Protein AF-A0A5N6N285-F1 (afdb_monomer_lite)

Organism: NCBI:txid192012

Sequence (93 aa):
MPTGVRATGRGDDGSESEPEFAYNNSWQASIGMAPFELLYGRKCRAPICWDELAERTIDGPEFVQITNEKVAIARERLKEAQSRQKSYADKHR

pLDDT: mean 74.95, std 19.47, range [35.62, 97.62]

Foldseek 3Di:
DDDDDPPPPPDPPPPDDPVRLCQQLDQDPVVRGGVVCVVPVDHDQPDPRVVVVVVPVQPPVNVVVVVVVVVVVVVVVVVVVVVVVVVVVVVVD

Secondary structure (DSSP, 8-state):
-PPP-------------HHHHHHHHS-BTTTTB-HHHHHHSS----TT-THHHHTTT--HHHHHHHHHHHHHHHHHHHHHHHHHHHHHHHHT-

Radius of gyration: 22.17 Å; chains: 1; bounding box: 48×55×52 Å

Structure (mmCIF, N/CA/C/O backbone):
data_AF-A0A5N6N285-F1
#
_entry.id   AF-A0A5N6N285-F1
#
loop_
_atom_site.group_PDB
_atom_site.id
_atom_site.type_symbol
_atom_site.label_atom_id
_atom_site.label_alt_id
_atom_site.label_comp_id
_atom_site.label_asym_id
_atom_site.label_entity_id
_atom_site.label_seq_id
_atom_site.pdbx_PDB_ins_code
_atom_site.Cartn_x
_atom_site.Cartn_y
_atom_site.Cartn_z
_atom_site.occupancy
_atom_site.B_iso_or_equiv
_atom_site.auth_seq_id
_atom_site.auth_comp_id
_atom_site.auth_asym_id
_atom_site.auth_atom_id
_atom_site.pdbx_PDB_model_num
ATOM 1 N N . MET A 1 1 ? 22.139 -42.497 25.464 1.00 36.88 1 MET A N 1
ATOM 2 C CA . MET A 1 1 ? 22.658 -42.112 24.134 1.00 36.88 1 MET A CA 1
ATOM 3 C C . MET A 1 1 ? 21.470 -42.041 23.182 1.00 36.88 1 MET A C 1
ATOM 5 O O . MET A 1 1 ? 20.969 -43.098 22.822 1.00 36.88 1 MET A O 1
ATOM 9 N N . PRO A 1 2 ? 20.921 -40.850 22.888 1.00 37.66 2 PRO A N 1
ATOM 10 C CA . PRO A 1 2 ? 19.743 -40.722 22.038 1.00 37.66 2 PRO A CA 1
ATOM 11 C C . PRO A 1 2 ? 20.151 -40.721 20.561 1.00 37.66 2 PRO A C 1
ATOM 13 O O . PRO A 1 2 ? 20.928 -39.879 20.115 1.00 37.66 2 PRO A O 1
ATOM 16 N N . THR A 1 3 ? 19.635 -41.685 19.806 1.00 41.25 3 THR A N 1
ATOM 17 C CA . THR A 1 3 ? 19.784 -41.767 18.352 1.00 41.25 3 THR A CA 1
ATOM 18 C C . THR A 1 3 ? 18.831 -40.758 17.716 1.00 41.25 3 THR A C 1
ATOM 20 O O . THR A 1 3 ? 17.620 -40.823 17.916 1.00 41.25 3 THR A O 1
ATOM 23 N N . GLY A 1 4 ? 19.390 -39.779 17.005 1.00 39.28 4 GLY A N 1
ATOM 24 C CA . GLY A 1 4 ? 18.643 -38.676 16.415 1.00 39.28 4 GLY A CA 1
ATOM 25 C C . GLY A 1 4 ? 17.696 -39.121 15.303 1.00 39.28 4 GLY A C 1
ATOM 26 O O . GLY A 1 4 ? 18.112 -39.756 14.336 1.00 39.28 4 GLY A O 1
ATOM 27 N N . VAL A 1 5 ? 16.435 -38.703 15.406 1.00 45.47 5 VAL A N 1
ATOM 28 C CA . VAL A 1 5 ? 15.520 -38.632 14.265 1.00 45.47 5 VAL A CA 1
ATOM 29 C C . VAL A 1 5 ? 15.535 -37.191 13.776 1.00 45.47 5 VAL A C 1
ATOM 31 O O . VAL A 1 5 ? 15.047 -36.273 14.431 1.00 45.47 5 VAL A O 1
ATOM 34 N N . ARG A 1 6 ? 16.164 -36.993 12.620 1.00 36.12 6 ARG A N 1
ATOM 35 C CA . ARG A 1 6 ? 16.192 -35.728 11.895 1.00 36.12 6 ARG A CA 1
ATOM 36 C C . ARG A 1 6 ? 14.801 -35.491 11.307 1.00 36.12 6 ARG A C 1
ATOM 38 O O . ARG A 1 6 ? 14.500 -35.985 10.224 1.00 36.12 6 ARG A O 1
ATOM 45 N N . ALA A 1 7 ? 13.957 -34.742 12.011 1.00 38.53 7 ALA A N 1
ATOM 46 C CA . ALA A 1 7 ? 12.735 -34.196 11.435 1.00 38.53 7 ALA A CA 1
ATOM 47 C C . ALA A 1 7 ? 13.129 -33.162 10.366 1.00 38.53 7 ALA A C 1
ATOM 49 O O . ALA A 1 7 ? 13.380 -31.998 10.655 1.00 38.53 7 ALA A O 1
ATOM 50 N N . THR A 1 8 ? 13.255 -33.614 9.121 1.00 40.38 8 THR A N 1
ATOM 51 C CA . THR A 1 8 ? 13.277 -32.737 7.943 1.00 40.38 8 THR A CA 1
ATOM 52 C C . THR A 1 8 ? 11.865 -32.696 7.383 1.00 40.38 8 THR A C 1
ATOM 54 O O . THR A 1 8 ? 11.580 -33.235 6.322 1.00 40.38 8 THR A O 1
ATOM 57 N N . GLY A 1 9 ? 10.960 -32.084 8.146 1.00 35.62 9 GLY A N 1
ATOM 58 C CA . GLY A 1 9 ? 9.720 -31.556 7.596 1.00 35.62 9 GLY A CA 1
ATOM 59 C C . GLY A 1 9 ? 10.065 -30.235 6.934 1.00 35.62 9 GLY A C 1
ATOM 60 O O . GLY A 1 9 ? 10.304 -29.243 7.618 1.00 35.62 9 GLY A O 1
ATOM 61 N N . ARG A 1 10 ? 10.203 -30.262 5.609 1.00 35.69 10 ARG A N 1
ATOM 62 C CA . ARG A 1 10 ? 10.232 -29.070 4.763 1.00 35.69 10 ARG A CA 1
ATOM 63 C C . ARG A 1 10 ? 9.001 -28.245 5.156 1.00 35.69 10 ARG A C 1
ATOM 65 O O . ARG A 1 10 ? 7.907 -28.794 5.180 1.00 35.69 10 ARG A O 1
ATOM 72 N N . GLY A 1 11 ? 9.203 -27.000 5.581 1.00 38.44 11 GLY A N 1
ATOM 73 C CA . GLY A 1 11 ? 8.095 -26.109 5.891 1.00 38.44 11 GLY A CA 1
ATOM 74 C C . GLY A 1 11 ? 7.330 -25.856 4.606 1.00 38.44 11 GLY A C 1
ATOM 75 O O . GLY A 1 11 ? 7.823 -25.116 3.763 1.00 38.44 11 GLY A O 1
ATOM 76 N N . ASP A 1 12 ? 6.183 -26.509 4.457 1.00 43.66 12 ASP A N 1
ATOM 77 C CA . ASP A 1 12 ? 5.129 -26.024 3.584 1.00 43.66 12 ASP A CA 1
ATOM 78 C C . ASP A 1 12 ? 4.641 -24.735 4.248 1.00 43.66 12 ASP A C 1
ATOM 80 O O . ASP A 1 12 ? 3.849 -24.740 5.194 1.00 43.66 12 ASP A O 1
ATOM 84 N N . ASP A 1 13 ? 5.218 -23.615 3.835 1.00 49.03 13 ASP A N 1
ATOM 85 C CA . ASP A 1 13 ? 4.666 -22.296 4.065 1.00 49.03 13 ASP A CA 1
ATOM 86 C C . ASP A 1 13 ? 3.348 -22.224 3.294 1.00 49.03 13 ASP A C 1
ATOM 88 O O . ASP A 1 13 ? 3.290 -21.758 2.159 1.00 49.03 13 ASP A O 1
ATOM 92 N N . GLY A 1 14 ? 2.300 -22.769 3.928 1.00 52.66 14 GLY A N 1
ATOM 93 C CA . GLY A 1 14 ? 0.905 -22.798 3.494 1.00 52.66 14 GLY A CA 1
ATOM 94 C C . GLY A 1 14 ? 0.339 -21.396 3.303 1.00 52.66 14 GLY A C 1
ATOM 95 O O . GLY A 1 14 ? -0.520 -20.938 4.051 1.00 52.66 14 GLY A O 1
ATOM 96 N N . SER A 1 15 ? 0.866 -20.703 2.307 1.00 61.47 15 SER A N 1
ATOM 97 C CA . SER A 1 15 ? 0.298 -19.506 1.733 1.00 61.47 15 SER A CA 1
ATOM 98 C C . SER A 1 15 ? -0.874 -19.965 0.874 1.00 61.47 15 SER A C 1
ATOM 100 O O . SER A 1 15 ? -0.693 -20.578 -0.176 1.00 61.47 15 SER A O 1
ATOM 102 N N . GLU A 1 16 ? -2.090 -19.746 1.381 1.00 63.53 16 GLU A N 1
ATOM 103 C CA . GLU A 1 16 ? -3.312 -19.927 0.598 1.00 63.53 16 GLU A CA 1
ATOM 104 C C . GLU A 1 16 ? -3.169 -19.169 -0.723 1.00 63.53 16 GLU A C 1
ATOM 106 O O . GLU A 1 16 ? -2.667 -18.039 -0.760 1.00 63.53 16 GLU A O 1
ATOM 111 N N . SER A 1 17 ? -3.601 -19.792 -1.818 1.00 73.75 17 SER A N 1
ATOM 112 C CA . SER A 1 17 ? -3.625 -19.100 -3.100 1.00 73.75 17 SER A CA 1
ATOM 113 C C . SER A 1 17 ? -4.577 -17.899 -3.019 1.00 73.75 17 SER A C 1
ATOM 115 O O . SER A 1 17 ? -5.583 -17.942 -2.311 1.00 73.75 17 SER A O 1
ATOM 117 N N . GLU A 1 18 ? -4.304 -16.814 -3.749 1.00 69.69 18 GLU A N 1
ATOM 118 C CA . GLU A 1 18 ? -5.186 -15.634 -3.746 1.00 69.69 18 GLU A CA 1
ATOM 119 C C . GLU A 1 18 ? -6.689 -15.931 -3.946 1.00 69.69 18 GLU A C 1
ATOM 121 O O . GLU A 1 18 ? -7.499 -15.323 -3.239 1.00 69.69 18 GLU A O 1
ATOM 126 N N . PRO A 1 19 ? -7.114 -16.851 -4.840 1.00 79.44 19 PRO A N 1
ATOM 127 C CA . PRO A 1 19 ? -8.531 -17.188 -4.960 1.00 79.44 19 PRO A CA 1
ATOM 128 C C . PRO A 1 19 ? -9.087 -17.908 -3.723 1.00 79.44 19 PRO A C 1
ATOM 130 O O . PRO A 1 19 ? -10.223 -17.637 -3.334 1.00 79.44 19 PRO A O 1
ATOM 133 N N . GLU A 1 20 ? -8.310 -18.785 -3.083 1.00 80.50 20 GLU A N 1
ATOM 134 C CA . GLU A 1 20 ? -8.714 -19.454 -1.838 1.00 80.50 20 GLU A CA 1
ATOM 135 C C . GLU A 1 20 ? -8.811 -18.458 -0.685 1.00 80.50 20 GLU A C 1
ATOM 137 O O . GLU A 1 20 ? -9.798 -18.462 0.048 1.00 80.50 20 GLU A O 1
ATOM 142 N N . PHE A 1 21 ? -7.852 -17.538 -0.587 1.00 80.19 21 PHE A N 1
ATOM 143 C CA . PHE A 1 21 ? -7.873 -16.466 0.399 1.00 80.19 21 PHE A CA 1
ATOM 144 C C . PHE A 1 21 ? -9.108 -15.572 0.213 1.00 80.19 21 PHE A C 1
ATOM 146 O O . PHE A 1 21 ? -9.833 -15.293 1.168 1.00 80.19 21 PHE A O 1
ATOM 153 N N . ALA A 1 22 ? -9.409 -15.136 -1.013 1.00 81.81 22 ALA A N 1
ATOM 154 C CA . ALA A 1 22 ? -10.596 -14.324 -1.281 1.00 81.81 22 ALA A CA 1
ATOM 155 C C . ALA A 1 22 ? -11.895 -15.070 -0.929 1.00 81.81 22 ALA A C 1
ATOM 157 O O . ALA A 1 22 ? -12.795 -14.493 -0.318 1.00 81.81 22 ALA A O 1
ATOM 158 N N . TYR A 1 23 ? -11.975 -16.359 -1.264 1.00 85.12 23 TYR A N 1
ATOM 159 C CA . TYR A 1 23 ? -13.127 -17.199 -0.954 1.00 85.12 23 TYR A CA 1
ATOM 160 C C . TYR A 1 23 ? -13.324 -17.383 0.559 1.00 85.12 23 TYR A C 1
ATOM 162 O O . TYR A 1 23 ? -14.419 -17.120 1.067 1.00 85.12 23 TYR A O 1
ATOM 170 N N . ASN A 1 24 ? -12.267 -17.754 1.287 1.00 87.44 24 ASN A N 1
ATOM 171 C CA . ASN A 1 24 ? -12.303 -18.025 2.727 1.00 87.44 24 ASN A CA 1
ATOM 172 C C . ASN A 1 24 ? -12.600 -16.776 3.567 1.00 87.44 24 ASN A C 1
ATOM 174 O O . ASN A 1 24 ? -13.205 -16.888 4.635 1.00 87.44 24 ASN A O 1
ATOM 178 N N . ASN A 1 25 ? -12.214 -15.593 3.083 1.00 84.69 25 ASN A N 1
ATOM 179 C CA . ASN A 1 25 ? -12.436 -14.322 3.774 1.00 84.69 25 ASN A CA 1
ATOM 180 C C . ASN A 1 25 ? -13.738 -13.607 3.365 1.00 84.69 25 ASN A C 1
ATOM 182 O O . ASN A 1 25 ? -14.095 -12.592 3.963 1.00 84.69 25 ASN A O 1
ATOM 186 N N . SER A 1 26 ? -14.455 -14.102 2.352 1.00 86.25 26 SER A N 1
ATOM 187 C CA . SER A 1 26 ? -15.712 -13.502 1.891 1.00 86.25 26 SER A CA 1
ATOM 188 C C . SER A 1 26 ? -16.915 -13.934 2.733 1.00 86.25 26 SER A C 1
ATOM 190 O O . SER A 1 26 ? -16.992 -15.068 3.208 1.00 86.25 26 SER A O 1
ATOM 192 N N . TRP A 1 27 ? -17.890 -13.034 2.897 1.00 87.00 27 TRP A N 1
ATOM 193 C CA . TRP A 1 27 ? -19.143 -13.344 3.584 1.00 87.00 27 TRP A CA 1
ATOM 194 C C . TRP A 1 27 ? -19.961 -14.370 2.800 1.00 87.00 27 TRP A C 1
ATOM 196 O O . TRP A 1 27 ? -20.349 -14.122 1.656 1.00 87.00 27 TRP A O 1
ATOM 206 N N . GLN A 1 28 ? -20.299 -15.487 3.441 1.00 90.31 28 GLN A N 1
ATOM 207 C CA . GLN A 1 28 ? -21.161 -16.503 2.850 1.00 90.31 28 GLN A CA 1
ATOM 208 C C . GLN A 1 28 ? -22.557 -16.438 3.464 1.00 90.31 28 GLN A C 1
ATOM 210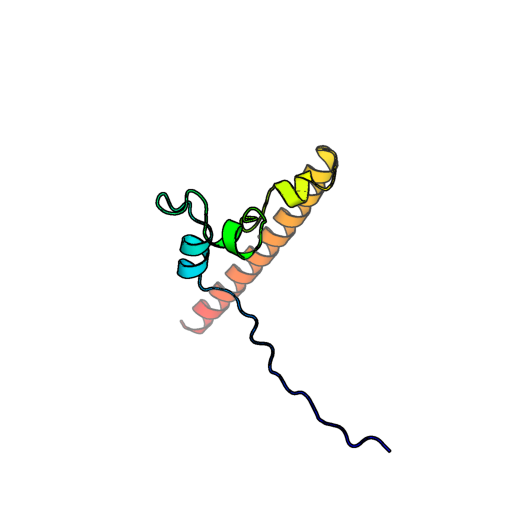 O O . GLN A 1 28 ? -22.747 -16.723 4.643 1.00 90.31 28 GLN A O 1
ATOM 215 N N . ALA A 1 29 ? -23.560 -16.094 2.652 1.00 90.12 29 ALA A N 1
ATOM 216 C CA . ALA A 1 29 ? -24.943 -15.920 3.109 1.00 90.12 29 ALA A CA 1
ATOM 217 C C . ALA A 1 29 ? -25.582 -17.206 3.663 1.00 90.12 29 ALA A C 1
ATOM 219 O O . ALA A 1 29 ? -26.457 -17.128 4.518 1.00 90.12 29 ALA A O 1
ATOM 220 N N . SER A 1 30 ? -25.135 -18.378 3.204 1.00 90.69 30 SER A N 1
ATOM 221 C CA . SER A 1 30 ? -25.581 -19.685 3.702 1.00 90.69 30 SER A CA 1
ATOM 222 C C . SER A 1 30 ? -25.095 -19.985 5.122 1.00 90.69 30 SER A C 1
ATOM 224 O O . SER A 1 30 ? -25.781 -20.686 5.859 1.00 90.69 30 SER A O 1
ATOM 226 N N . ILE A 1 31 ? -23.922 -19.467 5.497 1.00 87.44 31 ILE A N 1
ATOM 227 C CA . ILE A 1 31 ? -23.293 -19.667 6.811 1.00 87.44 31 ILE A CA 1
ATOM 228 C C . ILE A 1 31 ? -23.562 -18.457 7.724 1.00 87.44 31 ILE A C 1
ATOM 230 O O . ILE A 1 31 ? -23.545 -18.577 8.943 1.00 87.44 31 ILE A O 1
ATOM 234 N N . GLY A 1 32 ? -23.849 -17.288 7.143 1.00 90.94 32 GLY A N 1
ATOM 235 C CA . GLY A 1 32 ? -24.038 -16.037 7.875 1.00 90.94 32 GLY A CA 1
ATOM 236 C C . GLY A 1 32 ? -22.739 -15.458 8.441 1.00 90.94 32 GLY A C 1
ATOM 237 O O . GLY A 1 32 ? -22.806 -14.669 9.375 1.00 90.94 32 GLY A O 1
ATOM 238 N N . MET A 1 33 ? -21.581 -15.877 7.918 1.00 91.56 33 MET A N 1
ATOM 239 C CA . MET A 1 33 ? -20.248 -15.336 8.209 1.00 91.56 33 MET A CA 1
ATOM 240 C C . MET A 1 33 ? -19.236 -15.826 7.158 1.00 91.56 33 MET A C 1
ATOM 242 O O . MET A 1 33 ? -19.603 -16.581 6.252 1.00 91.56 33 MET A O 1
ATOM 246 N N . ALA A 1 34 ? -17.974 -15.402 7.244 1.00 90.75 34 ALA A N 1
ATOM 247 C CA . ALA A 1 34 ? -16.919 -15.936 6.380 1.00 90.75 34 ALA A CA 1
ATOM 248 C C . ALA A 1 34 ? -16.381 -17.283 6.914 1.00 90.75 34 ALA A C 1
ATOM 250 O O . ALA A 1 34 ? -16.236 -17.432 8.131 1.00 90.75 34 ALA A O 1
ATOM 251 N N . PRO A 1 35 ? -16.035 -18.261 6.051 1.00 90.69 35 PRO A N 1
ATOM 252 C CA . PRO A 1 35 ? -15.453 -19.536 6.481 1.00 90.69 35 PRO A CA 1
ATOM 253 C C . PRO A 1 35 ? -14.231 -19.387 7.390 1.00 90.69 35 PRO A C 1
ATOM 255 O O . PRO A 1 35 ? -14.090 -20.136 8.351 1.00 90.69 35 PRO A O 1
ATOM 258 N N . PHE A 1 36 ? -13.373 -18.398 7.136 1.00 86.19 36 PHE A N 1
ATOM 259 C CA . PHE A 1 36 ? -12.218 -18.104 7.984 1.00 86.19 36 PHE A CA 1
ATOM 260 C C . PHE A 1 36 ? -12.625 -17.743 9.420 1.00 86.19 36 PHE A C 1
ATOM 262 O O . PHE A 1 36 ? -12.009 -18.207 10.381 1.00 86.19 36 PHE A O 1
ATOM 269 N N . GLU A 1 37 ? -13.687 -16.950 9.584 1.00 89.25 37 GLU A N 1
ATOM 270 C CA . GLU A 1 37 ? -14.193 -16.579 10.907 1.00 89.25 37 GLU A CA 1
ATOM 271 C C . GLU A 1 37 ? -14.739 -17.794 11.658 1.00 89.25 37 GLU A C 1
ATOM 273 O O . GLU A 1 37 ? -14.529 -17.912 12.863 1.00 89.25 37 GLU A O 1
ATOM 278 N N . LEU A 1 38 ? -15.379 -18.722 10.942 1.00 90.12 38 LEU A N 1
ATOM 279 C CA . LEU A 1 38 ? -15.858 -19.983 11.501 1.00 90.12 38 LEU A CA 1
ATOM 280 C C . LEU A 1 38 ? -14.703 -20.913 11.910 1.00 90.12 38 LEU A C 1
ATOM 282 O O . LEU A 1 38 ? -14.745 -21.506 12.985 1.00 90.12 38 LEU A O 1
ATOM 286 N N . LEU A 1 39 ? -13.677 -21.042 11.064 1.00 87.81 39 LEU A N 1
ATOM 287 C CA . LEU A 1 39 ? -12.552 -21.959 11.277 1.00 87.81 39 LEU A CA 1
ATOM 288 C C . LEU A 1 39 ? -11.625 -21.508 12.406 1.00 87.81 39 LEU A C 1
ATOM 290 O O . LEU A 1 39 ? -11.146 -22.334 13.182 1.00 87.81 39 LEU A O 1
ATOM 294 N N . TYR A 1 40 ? -11.365 -20.205 12.498 1.00 85.38 40 TYR A N 1
ATOM 295 C CA . TYR A 1 40 ? -10.358 -19.663 13.410 1.00 85.38 40 TYR A CA 1
ATOM 296 C C . TYR A 1 40 ? -10.945 -18.830 14.551 1.00 85.38 40 TYR A C 1
ATOM 298 O O . TYR A 1 40 ? -10.198 -18.396 15.429 1.00 85.38 40 TYR A O 1
ATOM 306 N N . GLY A 1 41 ? -12.257 -18.574 14.554 1.00 83.62 41 GLY A N 1
ATOM 307 C CA . GLY A 1 41 ? -12.929 -17.803 15.606 1.00 83.62 41 GLY A CA 1
ATOM 308 C C . GLY A 1 41 ? -12.484 -16.339 15.687 1.00 83.62 41 GLY A C 1
ATOM 309 O O . GLY A 1 41 ? -12.655 -15.694 16.720 1.00 83.62 41 GLY A O 1
ATOM 310 N N . ARG A 1 42 ? -11.874 -15.805 14.623 1.00 81.62 42 ARG A N 1
ATOM 311 C CA . ARG A 1 42 ? -11.355 -14.433 14.550 1.00 81.62 42 ARG A CA 1
ATOM 312 C C . ARG A 1 42 ? -11.706 -13.806 13.210 1.00 81.62 42 ARG A C 1
ATOM 314 O O . ARG A 1 42 ? -11.702 -14.487 12.191 1.00 81.62 42 ARG A O 1
ATOM 321 N N . LYS A 1 43 ? -11.939 -12.492 13.211 1.00 77.81 43 LYS A N 1
ATOM 322 C CA . LYS A 1 43 ? -12.132 -11.729 11.973 1.00 77.81 43 LYS A CA 1
ATOM 323 C C . LYS A 1 43 ? -10.881 -11.800 11.099 1.00 77.81 43 LYS A C 1
ATOM 325 O O . LYS A 1 43 ? -9.756 -11.726 11.612 1.00 77.81 43 LYS A O 1
ATOM 330 N N . CYS A 1 44 ? -11.084 -11.929 9.792 1.00 70.44 44 CYS A N 1
ATOM 331 C CA . CYS A 1 44 ? -10.026 -11.851 8.791 1.00 70.44 44 CYS A CA 1
ATOM 332 C C . CYS A 1 44 ? -9.307 -10.503 8.921 1.00 70.44 44 CYS A C 1
ATOM 334 O O . CYS A 1 44 ? -9.939 -9.453 8.807 1.00 70.44 44 CYS A O 1
ATOM 336 N N . ARG A 1 45 ? -7.990 -10.508 9.151 1.00 67.12 45 ARG A N 1
ATOM 337 C CA . ARG A 1 45 ? -7.170 -9.297 9.004 1.00 67.12 45 ARG A CA 1
ATOM 338 C C . ARG A 1 45 ? -6.731 -9.241 7.542 1.00 67.12 45 ARG A C 1
ATOM 340 O O . ARG A 1 45 ? -5.951 -10.083 7.110 1.00 67.12 45 ARG A O 1
ATOM 347 N N . ALA A 1 46 ? -7.283 -8.303 6.774 1.00 61.44 46 ALA A N 1
ATOM 348 C CA . ALA A 1 46 ? -6.871 -8.070 5.390 1.00 61.44 46 ALA A CA 1
ATOM 349 C C . ALA A 1 46 ? -5.355 -7.771 5.307 1.00 61.44 46 ALA A C 1
ATOM 351 O O . ALA A 1 46 ? -4.779 -7.277 6.286 1.00 61.44 46 ALA A O 1
ATOM 352 N N . PRO A 1 47 ? -4.692 -8.031 4.161 1.00 54.59 47 PRO A N 1
ATOM 353 C CA . PRO A 1 47 ? -3.283 -7.711 4.009 1.00 54.59 47 PRO A CA 1
ATOM 354 C C . PRO A 1 47 ? -3.118 -6.189 4.063 1.00 54.59 47 PRO A C 1
ATOM 356 O O . PRO A 1 47 ? -3.712 -5.458 3.275 1.00 54.59 47 PRO A O 1
ATOM 359 N N . ILE A 1 48 ? -2.309 -5.726 5.017 1.00 52.22 48 ILE A N 1
ATOM 360 C CA . ILE A 1 48 ? -2.120 -4.313 5.388 1.00 52.22 48 ILE A CA 1
ATOM 361 C C . ILE A 1 48 ? -3.380 -3.721 6.031 1.00 52.22 48 ILE A C 1
ATOM 363 O O . ILE A 1 48 ? -3.996 -2.750 5.594 1.00 52.22 48 ILE A O 1
ATOM 367 N N . CYS A 1 49 ? -3.741 -4.350 7.138 1.00 49.66 49 CYS A N 1
ATOM 368 C CA . CYS A 1 49 ? -4.668 -3.835 8.115 1.00 49.66 49 CYS A CA 1
ATOM 369 C C . CYS A 1 49 ? -4.129 -2.497 8.654 1.00 49.66 49 CYS A C 1
ATOM 371 O O . CYS A 1 49 ? -3.140 -2.470 9.388 1.00 49.66 49 CYS A O 1
ATOM 373 N N . TRP A 1 50 ? -4.781 -1.383 8.307 1.00 52.34 50 TRP A N 1
ATOM 374 C CA . TRP A 1 50 ? -4.607 -0.115 9.026 1.00 52.34 50 TRP A CA 1
ATOM 375 C C . TRP A 1 50 ? -4.787 -0.308 10.540 1.00 52.34 50 TRP A C 1
ATOM 377 O O . TRP A 1 50 ? -4.193 0.438 11.314 1.00 52.34 50 TRP A O 1
ATOM 387 N N . ASP A 1 51 ? -5.498 -1.360 10.968 1.00 53.31 51 ASP A N 1
ATOM 388 C CA . ASP A 1 51 ? -5.654 -1.694 12.382 1.00 53.31 51 ASP A CA 1
ATOM 389 C C . ASP A 1 51 ? -4.350 -2.140 13.047 1.00 53.31 51 ASP A C 1
ATOM 391 O O . ASP A 1 51 ? -4.194 -1.910 14.235 1.00 53.31 51 ASP A O 1
ATOM 395 N N . GLU A 1 52 ? -3.358 -2.685 12.330 1.00 54.38 52 GLU A N 1
ATOM 396 C CA . GLU A 1 52 ? -2.045 -2.947 12.944 1.00 54.38 52 GLU A CA 1
ATOM 397 C C . GLU A 1 52 ? -1.279 -1.660 13.258 1.00 54.38 52 GLU A C 1
ATOM 399 O O . GLU A 1 52 ? -0.383 -1.687 14.097 1.00 54.38 52 GLU A O 1
ATOM 404 N N . LEU A 1 53 ? -1.597 -0.554 12.581 1.00 52.78 53 LEU A N 1
ATOM 405 C CA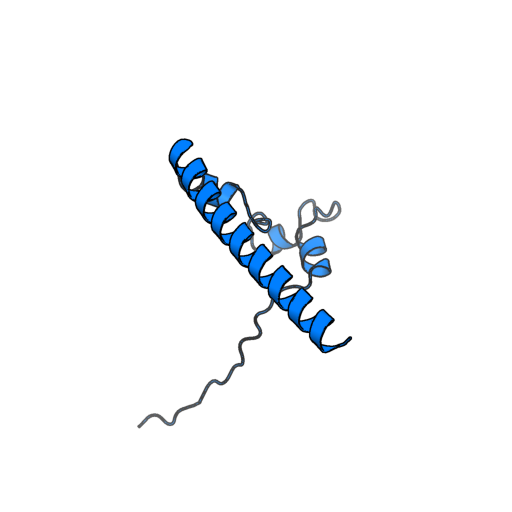 . 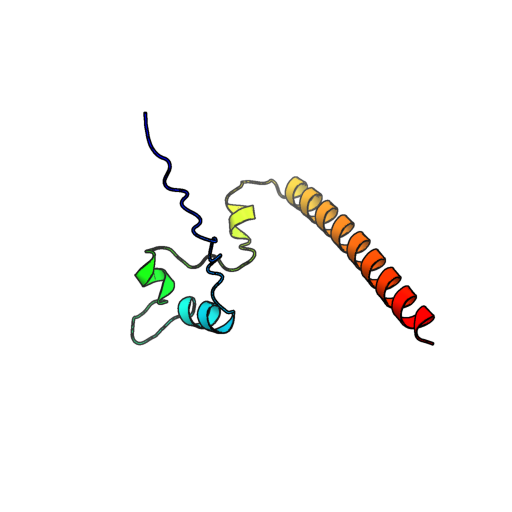LEU A 1 53 ? -1.080 0.786 12.872 1.00 52.78 53 LEU A CA 1
ATOM 406 C C . LEU A 1 53 ? -2.004 1.567 13.818 1.00 52.78 53 LEU A C 1
ATOM 408 O O . LEU A 1 53 ? -1.547 2.545 14.391 1.00 52.78 53 LEU A O 1
ATOM 412 N N . ALA A 1 54 ? -3.258 1.137 13.993 1.00 51.28 54 ALA A N 1
ATOM 413 C CA . ALA A 1 54 ? -4.208 1.701 14.953 1.00 51.28 54 ALA A CA 1
ATOM 414 C C . ALA A 1 54 ? -4.144 1.018 16.336 1.00 51.28 54 ALA A C 1
ATOM 416 O O . ALA A 1 54 ? -4.386 1.670 17.346 1.00 51.28 54 ALA A O 1
ATOM 417 N N . GLU A 1 55 ? -3.793 -0.276 16.403 1.00 56.41 55 GLU A N 1
ATOM 418 C CA . GLU A 1 55 ? -3.565 -1.029 17.652 1.00 56.41 55 GLU A CA 1
ATOM 419 C C . GLU A 1 55 ? -2.336 -0.518 18.409 1.00 56.41 55 GLU A C 1
ATOM 421 O O . GLU A 1 55 ? -2.276 -0.600 19.634 1.00 56.41 55 GLU A O 1
ATOM 426 N N . ARG A 1 56 ? -1.352 0.025 17.689 1.00 58.66 56 ARG A N 1
ATOM 427 C CA . ARG A 1 56 ? -0.240 0.769 18.281 1.00 58.66 56 ARG A CA 1
ATOM 428 C C . ARG A 1 56 ? -0.656 2.225 18.215 1.00 58.66 56 ARG A C 1
ATOM 430 O O . ARG A 1 56 ? -0.748 2.770 17.127 1.00 58.66 56 ARG A O 1
ATOM 437 N N . THR A 1 57 ? -0.956 2.817 19.365 1.00 61.38 57 THR A N 1
ATOM 438 C CA . THR A 1 57 ? -1.331 4.225 19.541 1.00 61.38 57 THR A CA 1
ATOM 439 C C . THR A 1 57 ? -0.173 5.129 19.106 1.00 61.38 57 THR A C 1
ATOM 441 O O . THR A 1 57 ? 0.559 5.660 19.931 1.00 61.38 57 THR A O 1
ATOM 444 N N . ILE A 1 58 ? 0.076 5.212 17.802 1.00 64.31 58 ILE A N 1
ATOM 445 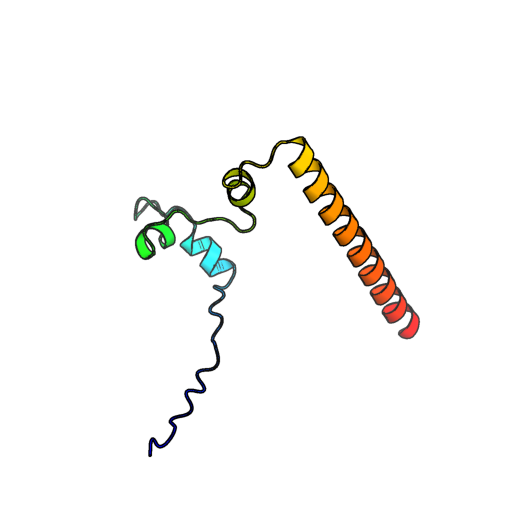C CA . ILE A 1 58 ? 1.124 6.036 17.214 1.00 64.31 58 ILE A CA 1
ATOM 446 C C . ILE A 1 58 ? 0.487 7.392 16.963 1.00 64.31 58 ILE A C 1
ATOM 448 O O . ILE A 1 58 ? -0.503 7.501 16.234 1.00 64.31 58 ILE A O 1
ATOM 452 N N . ASP A 1 59 ? 1.048 8.424 17.582 1.00 74.69 59 ASP A N 1
ATOM 453 C CA . ASP A 1 59 ? 0.573 9.785 17.394 1.00 74.69 59 ASP A CA 1
ATOM 454 C C . ASP A 1 59 ? 0.660 10.173 15.910 1.00 74.69 59 ASP A C 1
ATOM 456 O O . ASP A 1 59 ? 1.604 9.819 15.197 1.00 74.69 59 ASP A O 1
ATOM 460 N N . GLY A 1 60 ? -0.323 10.940 15.430 1.00 75.12 60 GLY A N 1
ATOM 461 C CA . GLY A 1 60 ? -0.422 11.349 14.022 1.00 75.12 60 GLY A CA 1
ATOM 462 C C . GLY A 1 60 ? 0.892 11.857 13.392 1.00 75.12 60 GLY A C 1
ATOM 463 O O . GLY A 1 60 ? 1.189 11.475 12.259 1.00 75.12 60 GLY A O 1
ATOM 464 N N . PRO A 1 61 ? 1.725 12.662 14.086 1.00 81.00 61 PRO A N 1
ATOM 465 C CA . PRO A 1 61 ? 3.018 13.110 13.563 1.00 81.00 61 PRO A CA 1
ATOM 466 C C . PRO A 1 61 ? 4.053 11.990 13.389 1.00 81.00 61 PRO A C 1
ATOM 468 O O . PRO A 1 61 ? 4.773 11.980 12.391 1.00 81.00 61 PRO A O 1
ATOM 471 N N . GLU A 1 62 ? 4.124 11.040 14.322 1.00 82.25 62 GLU A N 1
ATOM 472 C CA . GLU A 1 62 ? 5.043 9.897 14.252 1.00 82.25 62 GLU A CA 1
ATOM 473 C C . GLU A 1 62 ? 4.616 8.940 13.131 1.00 82.25 62 GLU A C 1
ATOM 475 O O . GLU A 1 62 ? 5.440 8.467 12.347 1.00 82.25 62 GLU A O 1
ATOM 480 N N . PHE A 1 63 ? 3.306 8.763 12.950 1.00 80.44 63 PHE A N 1
ATOM 481 C CA . PHE A 1 63 ? 2.750 8.011 11.830 1.00 80.44 63 PHE A CA 1
ATOM 482 C C . PHE A 1 63 ? 3.144 8.620 10.474 1.00 80.44 63 PHE A C 1
ATOM 484 O O . PHE A 1 63 ? 3.569 7.913 9.553 1.00 80.44 63 PHE A O 1
ATOM 491 N N . VAL A 1 64 ? 3.046 9.946 10.347 1.00 84.19 64 VAL A N 1
ATOM 492 C CA . VAL A 1 64 ? 3.455 10.673 9.136 1.00 84.19 64 VAL A CA 1
ATOM 493 C C . VAL A 1 64 ? 4.961 10.532 8.885 1.00 84.19 64 VAL A C 1
ATOM 495 O O . VAL A 1 64 ? 5.377 10.377 7.738 1.00 84.19 64 VAL A O 1
ATOM 498 N N . GLN A 1 65 ? 5.796 10.530 9.925 1.00 86.19 65 GLN A N 1
ATOM 499 C CA . GLN A 1 65 ? 7.239 10.311 9.773 1.00 86.19 65 GLN A CA 1
ATOM 500 C C . GLN A 1 65 ? 7.554 8.890 9.292 1.00 86.19 65 GLN A C 1
ATOM 502 O O . GLN A 1 65 ? 8.200 8.727 8.256 1.00 86.19 65 GLN A O 1
ATOM 507 N N . ILE A 1 66 ? 7.011 7.867 9.960 1.00 85.56 66 ILE A N 1
ATOM 508 C CA . ILE A 1 66 ? 7.220 6.454 9.604 1.00 85.56 66 ILE A CA 1
ATOM 509 C C . ILE A 1 66 ? 6.757 6.171 8.170 1.00 85.56 66 ILE A C 1
ATOM 511 O O . ILE A 1 66 ? 7.418 5.455 7.411 1.00 85.56 66 ILE A O 1
ATOM 515 N N . THR A 1 67 ? 5.607 6.718 7.771 1.00 86.06 67 THR A N 1
ATOM 516 C CA . THR A 1 67 ? 5.096 6.542 6.406 1.00 86.06 67 THR A CA 1
ATOM 517 C C . THR A 1 67 ? 5.974 7.247 5.377 1.00 86.06 67 THR A C 1
ATOM 519 O O . THR A 1 67 ? 6.282 6.645 4.349 1.00 86.06 67 THR A O 1
ATOM 522 N N . ASN A 1 68 ? 6.451 8.461 5.656 1.00 91.69 68 ASN A N 1
ATOM 523 C CA . ASN A 1 68 ? 7.368 9.175 4.767 1.00 91.69 68 ASN A CA 1
ATOM 524 C C . ASN A 1 68 ? 8.697 8.433 4.569 1.00 91.69 68 ASN A C 1
ATOM 526 O O . ASN A 1 68 ? 9.165 8.327 3.434 1.00 91.69 68 ASN A O 1
ATOM 530 N N . GLU A 1 69 ? 9.274 7.867 5.630 1.00 92.94 69 GLU A N 1
ATOM 531 C CA . GLU A 1 69 ? 10.489 7.046 5.539 1.00 92.94 69 GLU A CA 1
ATOM 532 C C . GLU A 1 69 ? 10.272 5.815 4.653 1.00 92.94 69 GLU A C 1
ATOM 534 O O . GLU A 1 69 ? 11.044 5.551 3.727 1.00 92.94 69 GLU A O 1
ATOM 539 N N . LYS A 1 70 ? 9.168 5.091 4.867 1.00 89.25 70 LYS A N 1
ATOM 540 C CA . LYS A 1 70 ? 8.819 3.923 4.045 1.00 89.25 70 LYS A CA 1
ATOM 541 C C . LYS A 1 70 ? 8.572 4.299 2.583 1.00 89.25 70 LYS A C 1
ATOM 543 O O . LYS A 1 70 ? 9.003 3.573 1.686 1.00 89.25 70 LYS A O 1
ATOM 548 N N . VAL A 1 71 ? 7.928 5.438 2.327 1.00 93.25 71 VAL A N 1
ATOM 549 C CA . VAL A 1 71 ? 7.718 5.967 0.970 1.00 93.25 71 VAL A CA 1
ATOM 550 C C . VAL A 1 71 ? 9.048 6.333 0.309 1.00 93.25 71 VAL A C 1
ATOM 552 O O . VAL A 1 71 ? 9.228 6.056 -0.879 1.00 93.25 71 VAL A O 1
ATOM 555 N N . ALA A 1 72 ? 9.997 6.913 1.048 1.00 95.31 72 ALA A N 1
ATOM 556 C CA . ALA A 1 72 ? 11.324 7.231 0.526 1.00 95.31 72 ALA A CA 1
ATOM 557 C C . ALA A 1 72 ? 12.079 5.964 0.091 1.00 95.31 72 ALA A C 1
ATOM 559 O O . ALA A 1 72 ? 12.541 5.892 -1.050 1.00 95.31 72 ALA A O 1
ATOM 560 N N . ILE A 1 73 ? 12.101 4.934 0.943 1.00 94.38 73 ILE A N 1
ATOM 561 C CA . ILE A 1 73 ? 12.733 3.638 0.643 1.00 94.38 73 ILE A CA 1
ATOM 562 C C . ILE A 1 73 ? 12.077 2.976 -0.576 1.00 94.38 73 ILE A C 1
ATOM 564 O O . ILE A 1 73 ? 12.763 2.473 -1.468 1.00 94.38 73 ILE A O 1
ATOM 568 N N . ALA A 1 74 ? 10.743 2.985 -0.653 1.00 94.19 74 ALA A N 1
ATOM 569 C CA . ALA A 1 74 ? 10.021 2.408 -1.785 1.00 94.19 74 ALA A CA 1
ATOM 570 C C . ALA A 1 74 ? 10.384 3.103 -3.108 1.00 94.19 74 ALA A C 1
ATOM 572 O O . ALA A 1 74 ? 10.626 2.436 -4.114 1.00 94.19 74 ALA A O 1
ATOM 573 N N . ARG A 1 75 ? 10.482 4.439 -3.103 1.00 96.19 75 ARG A N 1
ATOM 574 C CA . ARG A 1 75 ? 10.886 5.224 -4.280 1.00 96.19 75 ARG A CA 1
ATOM 575 C C . ARG A 1 75 ? 12.306 4.902 -4.732 1.00 96.19 75 ARG A C 1
ATOM 577 O O . ARG A 1 75 ? 12.544 4.821 -5.935 1.00 96.19 75 ARG A O 1
ATOM 584 N N . GLU A 1 76 ? 13.237 4.729 -3.799 1.00 97.44 76 GLU A N 1
ATOM 585 C CA . GLU A 1 76 ? 14.621 4.362 -4.113 1.00 97.44 76 GLU A CA 1
ATOM 586 C C . GLU A 1 76 ? 14.691 2.984 -4.778 1.00 97.44 76 GLU A C 1
ATOM 588 O O . GLU A 1 76 ? 15.209 2.857 -5.888 1.00 97.44 76 GLU A O 1
ATOM 593 N N . ARG A 1 77 ? 14.054 1.974 -4.173 1.00 97.12 77 ARG A N 1
ATOM 594 C CA . ARG A 1 77 ? 14.002 0.616 -4.737 1.00 97.12 77 ARG A CA 1
ATOM 595 C C .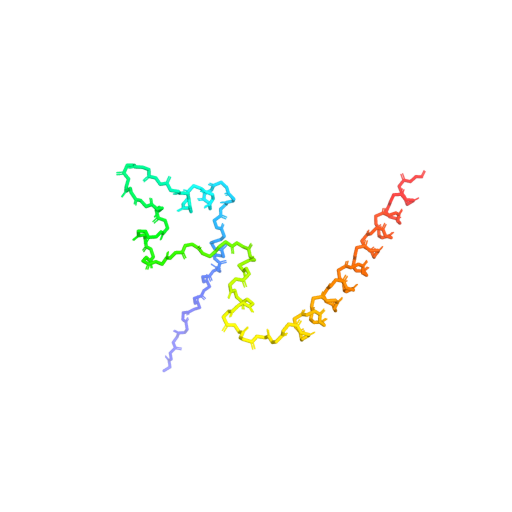 ARG A 1 77 ? 13.358 0.579 -6.119 1.00 97.12 77 ARG A C 1
ATOM 597 O O . ARG A 1 77 ? 13.799 -0.172 -6.986 1.00 97.12 77 ARG A O 1
ATOM 604 N N . LEU A 1 78 ? 12.335 1.399 -6.341 1.00 97.62 78 LEU A N 1
ATOM 605 C CA . LEU A 1 78 ? 11.651 1.474 -7.628 1.00 97.62 78 LEU A CA 1
ATOM 606 C C . LEU A 1 78 ? 12.550 2.086 -8.714 1.00 97.62 78 LEU A C 1
ATOM 608 O O . LEU A 1 78 ? 12.597 1.570 -9.831 1.00 97.62 78 LEU A O 1
ATOM 612 N N . LYS A 1 79 ? 13.334 3.119 -8.377 1.00 97.06 79 LYS A N 1
ATOM 613 C CA . LYS A 1 79 ? 14.359 3.674 -9.278 1.00 97.06 79 LYS A CA 1
ATOM 614 C C . LYS A 1 79 ? 15.455 2.659 -9.592 1.00 97.06 79 LYS A C 1
ATOM 616 O O . LYS A 1 79 ? 15.859 2.542 -10.748 1.00 97.06 79 LYS A O 1
ATOM 621 N N . GLU A 1 80 ? 15.924 1.906 -8.598 1.00 96.75 80 GLU A N 1
ATOM 622 C CA . GLU A 1 80 ? 16.912 0.847 -8.825 1.00 96.75 80 GLU A CA 1
ATOM 623 C C . GLU A 1 80 ? 16.376 -0.243 -9.754 1.00 96.75 80 GLU A C 1
ATOM 625 O O . GLU A 1 80 ? 17.058 -0.638 -10.700 1.00 96.75 80 GLU A O 1
ATOM 630 N N . ALA A 1 81 ? 15.151 -0.714 -9.516 1.00 96.31 81 ALA A N 1
ATOM 631 C CA . ALA A 1 81 ? 14.506 -1.712 -10.359 1.00 96.31 81 ALA A CA 1
ATOM 632 C C . ALA A 1 81 ? 14.359 -1.214 -11.805 1.00 96.31 81 ALA A C 1
ATOM 634 O O . ALA A 1 81 ? 14.687 -1.942 -12.744 1.00 96.31 81 ALA A O 1
ATOM 635 N N . GLN A 1 82 ? 13.953 0.047 -11.985 1.00 96.69 82 GLN A N 1
ATOM 636 C CA . GLN A 1 82 ? 13.854 0.678 -13.299 1.00 96.69 82 GLN A CA 1
ATOM 637 C C . GLN A 1 82 ? 15.219 0.768 -13.998 1.00 96.69 82 GLN A C 1
ATOM 639 O O . GLN A 1 82 ? 15.336 0.446 -15.180 1.00 96.69 82 GLN A O 1
ATOM 644 N N . SER A 1 83 ? 16.268 1.162 -13.271 1.00 95.69 83 SER A N 1
ATOM 645 C CA . SER A 1 83 ? 17.638 1.211 -13.794 1.00 95.69 83 SER A CA 1
ATOM 646 C C . SER A 1 83 ? 18.128 -0.175 -14.231 1.00 95.69 83 SER A C 1
ATOM 648 O O . SER A 1 83 ? 18.665 -0.333 -15.329 1.00 95.69 83 SER A O 1
ATOM 650 N N . ARG A 1 84 ? 17.867 -1.210 -13.421 1.00 94.31 84 ARG A N 1
ATOM 651 C CA . ARG A 1 84 ? 18.197 -2.607 -13.751 1.00 94.31 84 ARG A CA 1
ATOM 652 C C . ARG A 1 84 ? 17.461 -3.086 -14.999 1.00 94.31 84 ARG A C 1
ATOM 654 O O . ARG A 1 84 ? 18.097 -3.662 -15.879 1.00 94.31 84 ARG A O 1
ATOM 661 N N . GLN A 1 85 ? 16.157 -2.818 -15.105 1.00 93.94 85 GLN A N 1
ATOM 662 C CA . GLN A 1 85 ? 15.376 -3.149 -16.300 1.00 93.94 85 GLN A CA 1
ATOM 663 C C . GLN A 1 85 ? 15.942 -2.478 -17.550 1.00 93.94 85 GLN A C 1
ATOM 665 O O . GLN A 1 85 ? 16.114 -3.136 -18.574 1.00 93.94 85 GLN A O 1
ATOM 670 N N . LYS A 1 86 ? 16.278 -1.189 -17.459 1.00 93.44 86 LYS A N 1
ATOM 671 C CA . LYS A 1 86 ? 16.863 -0.448 -18.576 1.00 93.44 86 LYS A CA 1
ATOM 672 C C . LYS A 1 86 ? 18.218 -1.023 -18.991 1.00 93.44 86 LYS A C 1
ATOM 674 O O . LYS A 1 86 ? 18.438 -1.252 -20.172 1.00 93.44 86 LYS A O 1
ATOM 679 N N . SER A 1 87 ? 19.083 -1.349 -18.028 1.00 92.69 87 SER A N 1
ATOM 680 C CA . SER A 1 87 ? 20.372 -1.995 -18.308 1.00 92.69 87 SER A CA 1
ATOM 681 C C . SER A 1 87 ? 20.216 -3.362 -18.979 1.00 92.69 87 SER A C 1
ATOM 683 O O . SER A 1 87 ? 21.006 -3.698 -19.857 1.00 92.69 87 SER A O 1
ATOM 685 N N . TYR A 1 88 ? 19.214 -4.150 -18.582 1.00 90.06 88 TYR A N 1
ATOM 686 C CA . TYR A 1 88 ? 18.912 -5.423 -19.234 1.00 90.06 88 TYR A CA 1
ATOM 687 C C . TYR A 1 88 ? 18.461 -5.202 -20.684 1.00 90.06 88 TYR A C 1
ATOM 689 O O . TYR A 1 88 ? 19.021 -5.807 -21.592 1.00 90.06 88 TYR A O 1
ATOM 697 N N . ALA A 1 89 ? 17.524 -4.280 -20.917 1.00 88.06 89 ALA A N 1
ATOM 698 C CA . ALA A 1 89 ? 17.033 -3.957 -22.257 1.00 88.06 89 ALA A CA 1
ATOM 699 C C . ALA A 1 89 ? 18.137 -3.423 -23.190 1.00 88.06 89 ALA A C 1
ATOM 701 O O . ALA A 1 89 ? 18.215 -3.854 -24.337 1.00 88.06 89 ALA A O 1
ATOM 702 N N . ASP A 1 90 ? 19.020 -2.550 -22.696 1.00 88.69 90 ASP A N 1
ATOM 703 C CA . ASP A 1 90 ? 20.129 -1.990 -23.482 1.00 88.69 90 ASP A CA 1
ATOM 704 C C . ASP A 1 90 ? 21.182 -3.051 -23.860 1.00 88.69 90 ASP A C 1
ATOM 706 O O . ASP A 1 90 ? 21.809 -2.936 -24.907 1.00 88.69 90 ASP A O 1
ATOM 710 N N . LYS A 1 91 ? 21.367 -4.106 -23.050 1.00 82.19 91 LYS A N 1
ATOM 711 C CA . LYS A 1 91 ? 22.263 -5.240 -23.369 1.00 82.19 91 LYS A CA 1
ATOM 712 C C . LYS A 1 91 ? 21.685 -6.210 -24.400 1.00 82.19 91 LYS A C 1
ATOM 714 O O . LYS A 1 91 ? 22.431 -7.007 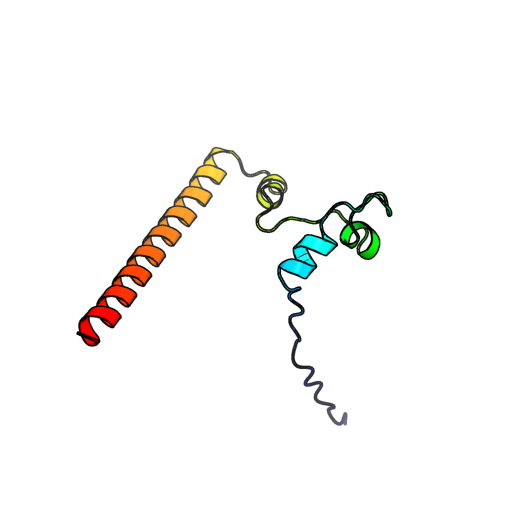-24.961 1.00 82.19 91 LYS A O 1
ATOM 719 N N . HIS A 1 92 ? 20.371 -6.188 -24.595 1.00 72.75 92 HIS A N 1
ATOM 720 C CA . HIS A 1 92 ? 19.655 -7.056 -25.530 1.00 72.75 92 HIS A CA 1
ATOM 721 C C . HIS A 1 92 ? 19.282 -6.344 -26.840 1.00 72.75 92 HIS A C 1
ATOM 723 O O . HIS A 1 92 ? 18.476 -6.871 -27.607 1.00 72.75 92 HIS A O 1
ATOM 729 N N . ARG A 1 93 ? 19.863 -5.167 -27.091 1.00 61.12 93 ARG A N 1
ATOM 730 C CA . ARG A 1 93 ? 19.705 -4.372 -28.310 1.00 61.12 93 ARG A CA 1
ATOM 731 C C . ARG A 1 93 ? 20.983 -4.400 -29.140 1.00 61.12 93 ARG A C 1
ATOM 733 O O . ARG A 1 93 ? 20.842 -4.391 -30.381 1.00 61.12 93 ARG A O 1
#

InterPro domains:
  IPR036397 Ribonuclease H superfamily [G3DSA:3.30.420.10] (16-88)